Protein AF-A0A2G1XLK1-F1 (afdb_monomer_lite)

pLDDT: mean 75.8, std 21.29, range [37.72, 96.44]

Structure (mmCIF, N/CA/C/O backbone):
data_AF-A0A2G1XLK1-F1
#
_entry.id   AF-A0A2G1XLK1-F1
#
loop_
_atom_site.group_PDB
_atom_site.id
_atom_site.type_symbol
_atom_site.label_atom_id
_atom_site.label_alt_id
_atom_site.label_comp_id
_atom_site.label_asym_id
_atom_site.label_entity_id
_atom_site.label_seq_id
_atom_site.pdbx_PDB_ins_code
_atom_site.Cartn_x
_atom_site.Cartn_y
_atom_site.Cartn_z
_atom_site.occupancy
_atom_site.B_iso_or_equiv
_atom_site.auth_seq_id
_atom_site.auth_comp_id
_atom_site.auth_asym_id
_atom_site.auth_atom_id
_atom_site.pdbx_PDB_model_num
ATOM 1 N N . MET A 1 1 ? -9.499 -34.248 28.729 1.00 45.97 1 MET A N 1
ATOM 2 C CA . MET A 1 1 ? -8.250 -34.426 27.964 1.00 45.97 1 MET A CA 1
ATOM 3 C C . MET A 1 1 ? -8.594 -34.142 26.523 1.00 45.97 1 MET A C 1
ATOM 5 O O . MET A 1 1 ? -9.518 -34.754 26.010 1.00 45.97 1 MET A O 1
ATOM 9 N N . SER A 1 2 ? -7.978 -33.091 25.995 1.00 50.31 2 SER A N 1
ATOM 10 C CA . SER A 1 2 ? -8.314 -32.405 24.754 1.00 50.31 2 SER A CA 1
ATOM 11 C C . SER A 1 2 ? -8.157 -33.299 23.531 1.00 50.31 2 SER A C 1
ATOM 13 O O . SER A 1 2 ? -7.093 -33.880 23.345 1.00 50.31 2 SER A O 1
ATOM 15 N N . ASP A 1 3 ? -9.180 -33.330 22.685 1.00 54.28 3 ASP A N 1
ATOM 16 C CA . ASP A 1 3 ? -9.044 -33.747 21.295 1.00 54.28 3 ASP A CA 1
ATOM 17 C C . ASP A 1 3 ? -9.163 -32.472 20.451 1.00 54.28 3 ASP A C 1
ATOM 19 O O . ASP A 1 3 ? -10.240 -31.894 20.305 1.00 54.28 3 ASP A O 1
ATOM 23 N N . MET A 1 4 ? -8.012 -31.949 20.027 1.00 52.62 4 MET A N 1
ATOM 24 C CA . MET A 1 4 ? -7.917 -30.957 18.962 1.00 52.62 4 MET A CA 1
ATOM 25 C C . MET A 1 4 ? -7.407 -31.679 17.724 1.00 52.62 4 MET A C 1
ATOM 27 O O . MET A 1 4 ? -6.305 -32.228 17.760 1.00 52.62 4 MET A O 1
ATOM 31 N N . PRO A 1 5 ? -8.158 -31.617 16.619 1.00 54.94 5 PRO A N 1
ATOM 32 C CA . PRO A 1 5 ? -7.493 -31.460 15.338 1.00 54.94 5 PRO A CA 1
ATOM 33 C C . PRO A 1 5 ? -8.342 -30.630 14.369 1.00 54.94 5 PRO A C 1
ATOM 35 O O . PRO A 1 5 ? -9.299 -31.122 13.781 1.00 54.94 5 PRO A O 1
ATOM 38 N N . VAL A 1 6 ? -7.937 -29.388 14.116 1.00 50.88 6 VAL A N 1
ATOM 39 C CA . VAL A 1 6 ? -8.153 -28.778 12.798 1.00 50.88 6 VAL A CA 1
ATOM 40 C C . VAL A 1 6 ? -6.863 -28.115 12.359 1.00 50.88 6 VAL A C 1
ATOM 42 O O . VAL A 1 6 ? -6.636 -26.919 12.495 1.00 50.88 6 VAL A O 1
ATOM 45 N N . VAL A 1 7 ? -6.002 -28.971 11.824 1.00 52.69 7 VAL A N 1
ATOM 46 C CA . VAL A 1 7 ? -4.965 -28.600 10.874 1.00 52.69 7 VAL A CA 1
ATOM 47 C C . VAL A 1 7 ? -5.684 -27.988 9.665 1.00 52.69 7 VAL A C 1
ATOM 49 O O . VAL A 1 7 ? -6.211 -28.703 8.817 1.00 52.69 7 VAL A O 1
ATOM 52 N N . ARG A 1 8 ? -5.773 -26.660 9.603 1.00 50.91 8 ARG A N 1
ATOM 53 C CA . ARG A 1 8 ? -5.997 -25.941 8.342 1.00 50.91 8 ARG A CA 1
ATOM 54 C C . ARG A 1 8 ? -4.606 -25.518 7.889 1.00 50.91 8 ARG A C 1
ATOM 56 O O . ARG A 1 8 ? -4.047 -24.565 8.404 1.00 50.91 8 ARG A O 1
ATOM 63 N N . SER A 1 9 ? -3.873 -26.473 7.316 1.00 44.00 9 SER A N 1
ATOM 64 C CA . SER A 1 9 ? -3.591 -26.462 5.876 1.00 44.00 9 SER A CA 1
ATOM 65 C C . SER A 1 9 ? -3.138 -25.067 5.463 1.00 44.00 9 SER A C 1
ATOM 67 O O . SER A 1 9 ? -3.959 -24.235 5.095 1.00 44.00 9 SER A O 1
ATOM 69 N N . GLY A 1 10 ? -1.833 -24.821 5.617 1.00 42.19 10 GLY A N 1
ATOM 70 C CA . GLY A 1 10 ? -1.193 -23.663 5.006 1.00 42.19 10 GLY A CA 1
ATOM 71 C C . GLY A 1 10 ? -1.411 -23.691 3.492 1.00 42.19 10 GLY A C 1
ATOM 72 O O . GLY A 1 10 ? -1.612 -24.780 2.938 1.00 42.19 10 GLY A O 1
ATOM 73 N N . PRO A 1 11 ? -1.404 -22.527 2.828 1.00 48.28 11 PRO A N 1
ATOM 74 C CA . PRO A 1 11 ? -1.599 -22.488 1.398 1.00 48.28 11 PRO A CA 1
ATOM 75 C C . PRO A 1 11 ? -0.473 -23.265 0.715 1.00 48.28 11 PRO A C 1
ATOM 77 O O . PRO A 1 11 ? 0.718 -23.141 1.008 1.00 48.28 11 PRO A O 1
ATOM 80 N N . ASP A 1 12 ? -0.958 -24.160 -0.126 1.00 40.59 12 ASP A N 1
ATOM 81 C CA . ASP A 1 12 ? -0.321 -25.005 -1.110 1.00 40.59 12 ASP A CA 1
ATOM 82 C C . ASP A 1 12 ? 1.062 -24.525 -1.600 1.00 40.59 12 ASP A C 1
ATOM 84 O O . ASP A 1 12 ? 1.245 -23.417 -2.102 1.00 40.59 12 ASP A O 1
ATOM 88 N N . ARG A 1 13 ? 2.062 -25.410 -1.513 1.00 46.44 13 ARG A N 1
ATOM 89 C CA . ARG A 1 13 ? 3.397 -25.245 -2.118 1.00 46.44 13 ARG A CA 1
ATOM 90 C C . ARG A 1 13 ? 3.315 -25.526 -3.631 1.00 46.44 13 ARG A C 1
ATOM 92 O O . ARG A 1 13 ? 3.997 -26.425 -4.128 1.00 46.44 13 ARG A O 1
ATOM 99 N N . GLY A 1 14 ? 2.452 -24.788 -4.329 1.00 37.72 14 GLY A N 1
ATOM 100 C CA . GLY A 1 14 ? 1.894 -25.198 -5.615 1.00 37.72 14 GLY A CA 1
ATOM 101 C C . GLY A 1 14 ? 2.045 -24.260 -6.802 1.00 37.72 14 GLY A C 1
ATOM 102 O O . GLY A 1 14 ? 1.778 -24.728 -7.893 1.00 37.72 14 GLY A O 1
ATOM 103 N N . GLU A 1 15 ? 2.498 -23.006 -6.689 1.00 39.72 15 GLU A N 1
ATOM 104 C CA . GLU A 1 15 ? 2.572 -22.117 -7.869 1.00 39.72 15 GLU A CA 1
ATOM 105 C C . GLU A 1 15 ? 3.828 -21.230 -7.851 1.00 39.72 15 GLU A C 1
ATOM 107 O O . GLU A 1 15 ? 3.817 -20.078 -7.440 1.00 39.72 15 GLU A O 1
ATOM 112 N N . ARG A 1 16 ? 4.963 -21.741 -8.355 1.00 39.56 16 ARG A N 1
ATOM 113 C CA . ARG A 1 16 ? 6.065 -20.871 -8.826 1.00 39.56 16 ARG A CA 1
ATOM 114 C C . ARG A 1 16 ? 5.736 -20.306 -10.211 1.00 39.56 16 ARG A C 1
ATOM 116 O O . ARG A 1 16 ? 6.460 -20.531 -11.177 1.00 39.56 16 ARG A O 1
ATOM 123 N N . SER A 1 17 ? 4.622 -19.602 -10.318 1.00 52.25 17 SER A N 1
ATOM 124 C CA . SER A 1 17 ? 4.261 -18.774 -11.466 1.00 52.25 17 SER A CA 1
ATOM 125 C C . SER A 1 17 ? 3.669 -17.501 -10.890 1.00 52.25 17 SER A C 1
ATOM 127 O O . SER A 1 17 ? 2.665 -17.595 -10.209 1.00 52.25 17 SER A O 1
ATOM 129 N N . MET A 1 18 ? 4.388 -16.388 -11.075 1.00 60.34 18 MET A N 1
ATOM 130 C CA . MET A 1 18 ? 4.086 -15.013 -10.648 1.00 60.34 18 MET A CA 1
ATOM 131 C C . MET A 1 18 ? 2.997 -14.887 -9.569 1.00 60.34 18 MET A C 1
ATOM 133 O O . MET A 1 18 ? 1.814 -14.949 -9.886 1.00 60.34 18 MET A O 1
ATOM 137 N N . GLU A 1 19 ? 3.405 -14.674 -8.316 1.00 82.75 19 GLU A N 1
ATOM 138 C CA . GLU A 1 19 ? 2.464 -14.286 -7.262 1.00 82.75 19 GLU A CA 1
ATOM 139 C C . GLU A 1 19 ? 1.572 -13.123 -7.757 1.00 82.75 19 GLU A C 1
ATOM 141 O O . GLU A 1 19 ? 2.122 -12.131 -8.256 1.00 82.75 19 GLU A O 1
ATOM 146 N N .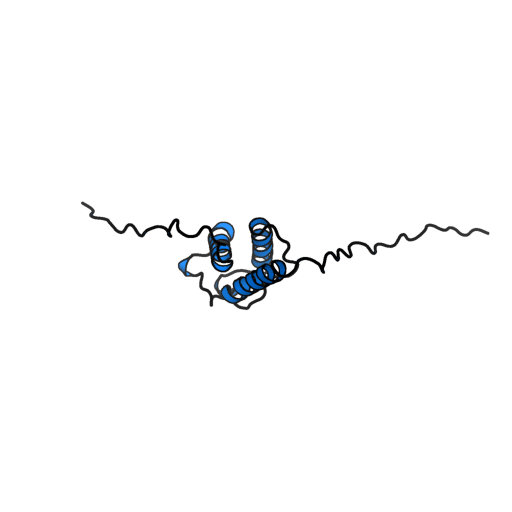 PRO A 1 20 ? 0.231 -13.233 -7.655 1.00 89.94 20 PRO A N 1
ATOM 147 C CA . PRO A 1 20 ? -0.682 -12.140 -7.977 1.00 89.94 20 PRO A CA 1
ATOM 148 C C . PRO A 1 20 ? -0.347 -10.887 -7.170 1.00 89.94 20 PRO A C 1
ATOM 150 O O . PRO A 1 20 ? -0.027 -10.969 -5.985 1.00 89.94 20 PRO A O 1
ATOM 153 N N . VAL A 1 21 ? -0.454 -9.701 -7.775 1.00 92.94 21 VAL A N 1
ATOM 154 C CA . VAL A 1 21 ? -0.079 -8.469 -7.057 1.00 92.94 21 VAL A CA 1
ATOM 155 C C . VAL A 1 21 ? -0.983 -8.243 -5.850 1.00 92.94 21 VAL A C 1
ATOM 157 O O . VAL A 1 21 ? -0.529 -7.728 -4.833 1.00 92.94 21 VAL A O 1
ATOM 160 N N . TYR A 1 22 ? -2.243 -8.669 -5.942 1.00 95.06 22 TYR A N 1
ATOM 161 C CA . TYR A 1 22 ? -3.170 -8.623 -4.819 1.00 95.06 22 TYR A CA 1
ATOM 162 C C . TYR A 1 22 ? -2.641 -9.392 -3.602 1.00 95.06 22 TYR A C 1
ATOM 164 O O . TYR A 1 22 ? -2.635 -8.847 -2.502 1.00 95.06 22 TYR A O 1
ATOM 172 N N . ASP A 1 23 ? -2.144 -10.615 -3.801 1.00 95.00 23 ASP A N 1
ATOM 173 C CA . ASP A 1 23 ? -1.635 -11.455 -2.711 1.00 95.00 23 ASP A CA 1
ATOM 174 C C . ASP A 1 23 ? -0.385 -10.836 -2.072 1.00 95.00 23 ASP A C 1
ATOM 176 O O . ASP A 1 23 ? -0.245 -10.828 -0.846 1.00 95.00 23 ASP A O 1
ATOM 180 N N . LEU A 1 24 ? 0.475 -10.221 -2.894 1.00 94.44 24 LEU A N 1
ATOM 181 C CA . LEU A 1 24 ? 1.639 -9.485 -2.408 1.00 94.44 24 LEU A CA 1
ATOM 182 C C . LEU A 1 24 ? 1.208 -8.284 -1.564 1.00 94.44 24 LEU A C 1
ATOM 184 O O . LEU A 1 24 ? 1.715 -8.095 -0.461 1.00 94.44 24 LEU A O 1
ATOM 188 N N . MET A 1 25 ? 0.267 -7.478 -2.060 1.00 94.94 25 MET A N 1
ATOM 189 C CA . MET A 1 25 ? -0.253 -6.323 -1.327 1.00 94.94 25 MET A CA 1
ATOM 190 C C . MET A 1 25 ? -0.917 -6.743 -0.014 1.00 94.94 25 MET A C 1
ATOM 192 O O . MET A 1 25 ? -0.650 -6.126 1.012 1.00 94.94 25 MET A O 1
ATOM 196 N N . ALA A 1 26 ? -1.725 -7.806 -0.024 1.00 95.81 26 ALA A N 1
ATOM 197 C CA . ALA A 1 26 ? -2.361 -8.354 1.170 1.00 95.81 26 ALA A CA 1
ATOM 198 C C . ALA A 1 26 ? -1.320 -8.761 2.222 1.00 95.81 26 ALA A C 1
ATOM 200 O O . ALA A 1 26 ? -1.413 -8.356 3.380 1.00 95.81 26 ALA A O 1
ATOM 201 N N . ARG A 1 27 ? -0.269 -9.478 1.808 1.00 95.69 27 ARG A N 1
ATOM 202 C CA . ARG A 1 27 ? 0.831 -9.846 2.704 1.00 95.69 27 ARG A CA 1
ATOM 203 C C . ARG A 1 27 ? 1.531 -8.618 3.281 1.00 95.69 27 ARG A C 1
ATOM 205 O O . ARG A 1 27 ? 1.765 -8.566 4.484 1.00 95.69 27 ARG A O 1
ATOM 212 N N . LEU A 1 28 ? 1.855 -7.630 2.445 1.00 95.50 28 LEU A N 1
ATOM 213 C CA . LEU A 1 28 ? 2.524 -6.408 2.895 1.00 95.50 28 LEU A CA 1
ATOM 214 C C . LEU A 1 28 ? 1.656 -5.623 3.889 1.00 95.50 28 LEU A C 1
ATOM 216 O O . LEU A 1 28 ? 2.180 -5.141 4.891 1.00 95.50 28 LEU A O 1
ATOM 220 N N . LEU A 1 29 ? 0.341 -5.544 3.657 1.00 95.94 29 LEU A N 1
ATOM 221 C CA . LEU A 1 29 ? -0.623 -4.932 4.579 1.00 95.94 29 LEU A CA 1
ATOM 222 C C . LEU A 1 29 ? -0.601 -5.606 5.953 1.00 95.94 29 LEU A C 1
ATOM 224 O O . LEU A 1 29 ? -0.542 -4.921 6.972 1.00 95.94 29 LEU A O 1
ATOM 228 N N . THR A 1 30 ? -0.577 -6.935 5.998 1.00 96.19 30 THR A N 1
ATOM 229 C CA . THR A 1 30 ? -0.503 -7.667 7.265 1.00 96.19 30 THR A CA 1
ATOM 230 C C . THR A 1 30 ? 0.865 -7.536 7.939 1.00 96.19 30 THR A C 1
ATOM 232 O O . THR A 1 30 ? 0.933 -7.268 9.137 1.00 96.19 30 THR A O 1
ATOM 235 N N . GLU A 1 31 ? 1.963 -7.688 7.197 1.00 95.44 31 GLU A N 1
ATOM 236 C CA . GLU A 1 31 ? 3.318 -7.730 7.765 1.00 95.44 31 GLU A CA 1
ATOM 237 C C . GLU A 1 31 ? 3.845 -6.359 8.205 1.00 95.44 31 GLU A C 1
ATOM 239 O O . GLU A 1 31 ? 4.490 -6.259 9.252 1.00 95.44 31 GLU A O 1
ATOM 244 N N . TYR A 1 32 ? 3.587 -5.310 7.420 1.00 95.12 32 TYR A N 1
ATOM 245 C CA . TYR A 1 32 ? 4.179 -3.984 7.628 1.00 95.12 32 TYR A CA 1
ATOM 246 C C . TYR A 1 32 ? 3.198 -2.972 8.218 1.00 95.12 32 TYR A C 1
ATOM 248 O O . TYR A 1 32 ? 3.616 -2.100 8.977 1.00 95.12 32 TYR A O 1
ATOM 256 N N . PHE A 1 33 ? 1.904 -3.108 7.919 1.00 94.38 33 PHE A N 1
ATOM 257 C CA . PHE A 1 33 ? 0.872 -2.165 8.364 1.00 94.38 33 PHE A CA 1
ATOM 258 C C . PHE A 1 33 ? -0.028 -2.739 9.465 1.00 94.38 33 PHE A C 1
ATOM 260 O O . PHE A 1 33 ? -0.769 -1.994 10.099 1.00 94.38 33 PHE A O 1
ATOM 267 N N . GLY A 1 34 ? 0.073 -4.043 9.748 1.00 94.44 34 GLY A N 1
ATOM 268 C CA . GLY A 1 34 ? -0.677 -4.697 10.819 1.00 94.44 34 GLY A CA 1
ATOM 269 C C . GLY A 1 34 ? -2.166 -4.872 10.523 1.00 94.44 34 GLY A C 1
ATOM 270 O O . GLY A 1 34 ? -2.941 -5.048 11.461 1.00 94.44 34 GLY A O 1
ATOM 271 N N . VAL A 1 35 ? -2.565 -4.831 9.248 1.00 95.75 35 VAL A N 1
ATOM 272 C CA . VAL A 1 35 ? -3.959 -5.036 8.841 1.00 95.75 35 VAL A CA 1
ATOM 273 C C . VAL A 1 35 ? -4.337 -6.516 9.011 1.00 95.75 35 VAL A C 1
ATOM 275 O O . VAL A 1 35 ? -3.634 -7.384 8.472 1.00 95.75 35 VAL A O 1
ATOM 278 N N . PRO A 1 36 ? -5.428 -6.836 9.731 1.00 94.38 36 PRO A N 1
ATOM 279 C CA . PRO A 1 36 ? -5.901 -8.210 9.886 1.00 94.38 36 PRO A CA 1
ATOM 280 C C . PRO A 1 36 ? -6.272 -8.842 8.540 1.00 94.38 36 PRO A C 1
ATOM 282 O O . PRO A 1 36 ? -6.974 -8.231 7.737 1.00 94.38 36 PRO A O 1
ATOM 285 N N . GLU A 1 37 ? -5.856 -10.090 8.302 1.00 91.75 37 GLU A N 1
ATOM 286 C CA . GLU A 1 37 ? -6.155 -10.805 7.050 1.00 91.75 37 GLU A CA 1
ATOM 287 C C . GLU A 1 37 ? -7.666 -10.907 6.782 1.00 91.75 37 GLU A C 1
ATOM 289 O O . GLU A 1 37 ? -8.094 -10.889 5.631 1.00 91.75 37 GLU A O 1
ATOM 294 N N . GLU A 1 38 ? -8.489 -10.984 7.831 1.00 93.56 38 GLU A N 1
ATOM 295 C CA . GLU A 1 38 ? -9.949 -11.029 7.718 1.00 93.56 38 GLU A CA 1
ATOM 296 C C . GLU A 1 38 ? -10.596 -9.729 7.211 1.00 93.56 38 GLU A C 1
ATOM 298 O O . GLU A 1 38 ? -11.726 -9.770 6.720 1.00 93.56 38 GLU A O 1
ATOM 303 N N . GLU A 1 39 ? -9.906 -8.592 7.323 1.00 93.81 39 GLU A N 1
ATOM 304 C CA . GLU A 1 39 ? -10.379 -7.287 6.843 1.00 93.81 39 GLU A CA 1
ATOM 305 C C . GLU A 1 39 ? -9.951 -7.029 5.391 1.00 93.81 39 GLU A C 1
ATOM 307 O O . GLU A 1 39 ? -10.576 -6.244 4.673 1.00 93.81 39 GLU A O 1
ATOM 312 N N . ILE A 1 40 ? -8.922 -7.742 4.926 1.00 95.12 40 ILE A N 1
ATOM 313 C CA . ILE A 1 40 ? -8.354 -7.592 3.591 1.00 95.12 40 ILE A CA 1
ATOM 314 C C . ILE A 1 40 ? -9.246 -8.294 2.565 1.00 95.12 40 ILE A C 1
ATOM 316 O O . ILE A 1 40 ? -9.246 -9.518 2.413 1.00 95.12 40 ILE A O 1
ATOM 320 N N . THR A 1 41 ? -9.995 -7.494 1.808 1.00 95.94 41 THR A N 1
ATOM 321 C CA . THR A 1 41 ? -10.825 -7.974 0.699 1.00 95.94 41 THR A CA 1
ATOM 322 C C . THR A 1 41 ? -10.594 -7.138 -0.562 1.00 95.94 41 THR A C 1
ATOM 324 O O . THR A 1 41 ? -10.179 -5.981 -0.459 1.00 95.94 41 THR A O 1
ATOM 327 N N . PRO A 1 42 ? -10.885 -7.668 -1.766 1.00 95.19 42 PRO A N 1
ATOM 328 C CA . PRO A 1 42 ? -10.706 -6.919 -3.010 1.00 95.19 42 PRO A CA 1
ATOM 329 C C . PRO A 1 42 ? -11.532 -5.632 -3.074 1.00 95.19 42 PRO A C 1
ATOM 331 O O . PRO A 1 42 ? -11.091 -4.664 -3.685 1.00 95.19 42 PRO A O 1
ATOM 334 N N . ASP A 1 43 ? -12.698 -5.623 -2.428 1.00 96.44 43 ASP A N 1
ATOM 335 C CA . ASP A 1 43 ? -13.627 -4.492 -2.406 1.00 96.44 43 ASP A CA 1
ATOM 336 C C . ASP A 1 43 ? -13.356 -3.516 -1.243 1.00 96.44 43 ASP A C 1
ATOM 338 O O . ASP A 1 43 ? -14.027 -2.489 -1.142 1.00 96.44 43 ASP A O 1
ATOM 342 N N . ALA A 1 44 ? -12.399 -3.821 -0.355 1.00 96.06 44 ALA A N 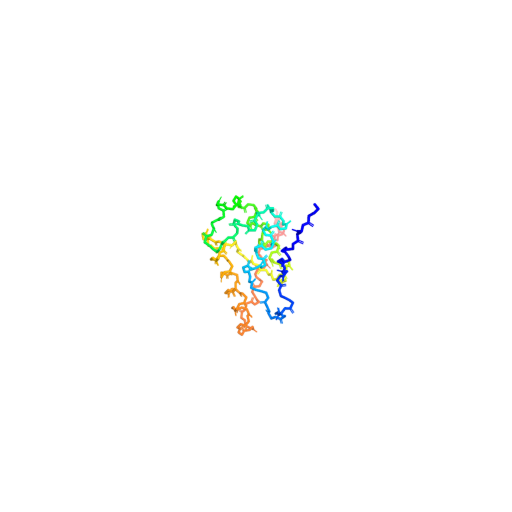1
ATOM 343 C CA . ALA A 1 44 ? -12.061 -2.957 0.773 1.00 96.06 44 ALA A CA 1
ATOM 344 C C . ALA A 1 44 ? -11.356 -1.683 0.296 1.00 96.06 44 ALA A C 1
ATOM 346 O O . ALA A 1 44 ? -10.409 -1.742 -0.497 1.00 96.06 44 ALA A O 1
ATOM 347 N N . THR A 1 45 ? -11.798 -0.532 0.802 1.00 95.69 45 THR A N 1
ATOM 348 C CA . THR A 1 45 ? -11.159 0.761 0.539 1.00 95.69 45 THR A CA 1
ATOM 349 C C . THR A 1 45 ? -9.989 1.018 1.483 1.00 95.69 45 THR A C 1
ATOM 351 O O . THR A 1 45 ? -9.921 0.462 2.578 1.00 95.69 45 THR A O 1
ATOM 354 N N . TYR A 1 46 ? -9.084 1.923 1.102 1.00 93.25 46 TYR A N 1
ATOM 355 C CA . TYR A 1 46 ? -7.989 2.342 1.985 1.00 93.25 46 TYR A CA 1
ATOM 356 C C . TYR A 1 46 ? -8.486 2.924 3.310 1.00 93.25 46 TYR A C 1
ATOM 358 O O . TYR A 1 46 ? -7.914 2.632 4.352 1.00 93.25 46 TYR A O 1
ATOM 366 N N . GLU A 1 47 ? -9.585 3.684 3.289 1.00 93.12 47 GLU A N 1
ATOM 367 C CA . GLU A 1 47 ? -10.198 4.221 4.508 1.00 93.12 47 GLU A CA 1
ATOM 368 C C . GLU A 1 47 ? -10.721 3.111 5.430 1.00 93.12 47 GLU A C 1
ATOM 370 O O . GLU A 1 47 ? -10.564 3.206 6.643 1.00 93.12 47 GLU A O 1
ATOM 375 N N . GLN A 1 48 ? -11.324 2.055 4.869 1.00 95.38 48 GLN A N 1
ATOM 376 C CA . GLN A 1 48 ? -11.821 0.912 5.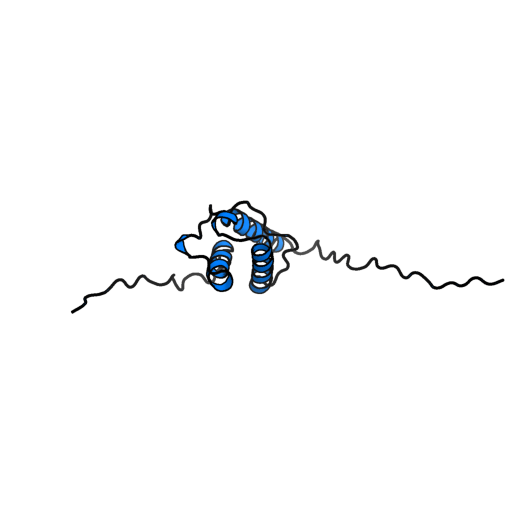643 1.00 95.38 48 GLN A CA 1
ATOM 377 C C . GLN A 1 48 ? -10.694 0.094 6.270 1.00 95.38 48 GLN A C 1
ATOM 379 O O . GLN A 1 48 ? -10.881 -0.447 7.352 1.00 95.38 48 GLN A O 1
ATOM 384 N N . LEU A 1 49 ? -9.546 0.024 5.596 1.00 95.31 49 LEU A N 1
ATOM 385 C CA . LEU A 1 49 ? -8.332 -0.632 6.085 1.00 95.31 49 LEU A CA 1
ATOM 386 C C . LEU A 1 49 ? -7.469 0.295 6.963 1.00 95.31 49 LEU A C 1
ATOM 388 O O . LEU A 1 49 ? -6.344 -0.061 7.299 1.00 95.31 49 LEU A O 1
ATOM 392 N N . GLU A 1 50 ? -7.963 1.498 7.282 1.00 94.12 50 GLU A N 1
ATOM 393 C CA . GLU A 1 50 ? -7.256 2.538 8.043 1.00 94.12 50 GLU A CA 1
ATOM 394 C C . GLU A 1 50 ? -5.886 2.936 7.445 1.00 94.12 50 GLU A C 1
ATOM 396 O O . GLU A 1 50 ? -4.989 3.410 8.142 1.00 94.12 50 GLU A O 1
ATOM 401 N N . ILE A 1 51 ? -5.729 2.788 6.126 1.00 94.00 51 ILE A N 1
ATOM 402 C CA . ILE A 1 51 ? -4.520 3.144 5.383 1.00 94.00 51 ILE A CA 1
ATOM 403 C C . ILE A 1 51 ? -4.595 4.611 4.955 1.00 94.00 51 ILE A C 1
ATOM 405 O O . ILE A 1 51 ? -5.337 4.992 4.044 1.00 94.00 51 ILE A O 1
ATOM 409 N N . ASP A 1 52 ? -3.770 5.442 5.583 1.00 92.69 52 ASP A N 1
ATOM 410 C CA . ASP A 1 52 ? -3.624 6.848 5.218 1.00 92.69 52 ASP A CA 1
ATOM 411 C C . ASP A 1 52 ? -2.735 7.054 3.972 1.00 92.69 52 ASP A C 1
ATOM 413 O O . ASP A 1 52 ? -2.195 6.118 3.375 1.00 92.69 52 ASP A O 1
ATOM 417 N N . SER A 1 53 ? -2.585 8.307 3.537 1.00 91.06 53 SER A N 1
ATOM 418 C CA . SER A 1 53 ? -1.774 8.637 2.360 1.00 91.06 53 SER A CA 1
ATOM 419 C C . SER A 1 53 ? -0.276 8.363 2.547 1.00 9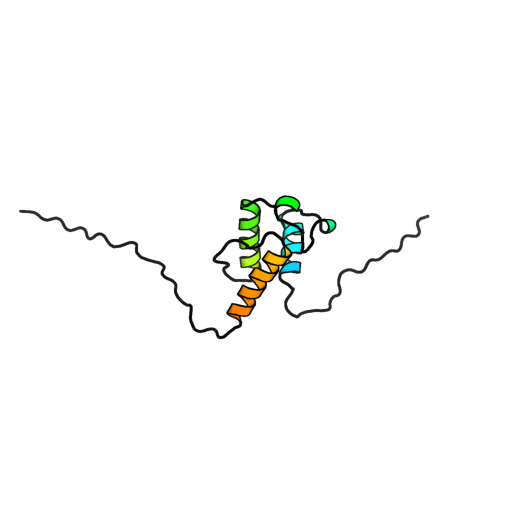1.06 53 SER A C 1
ATOM 421 O O . SER A 1 53 ? 0.415 8.092 1.564 1.00 91.06 53 SER A O 1
ATOM 423 N N . LEU A 1 54 ? 0.240 8.411 3.780 1.00 92.44 54 LEU A N 1
ATOM 424 C CA . LEU A 1 54 ? 1.640 8.101 4.071 1.00 92.44 54 LEU A CA 1
ATOM 425 C C . LEU A 1 54 ? 1.881 6.590 3.982 1.00 92.44 54 LEU A C 1
ATOM 427 O O . LEU A 1 54 ? 2.847 6.163 3.353 1.00 92.44 54 LEU A O 1
ATOM 431 N N . ALA A 1 55 ? 0.971 5.794 4.537 1.00 92.88 55 ALA A N 1
ATOM 432 C CA . ALA A 1 55 ? 0.983 4.344 4.453 1.00 92.88 55 ALA A CA 1
ATOM 433 C C . ALA A 1 55 ? 0.827 3.862 3.002 1.00 92.88 55 ALA A C 1
ATOM 435 O O . ALA A 1 55 ? 1.513 2.930 2.590 1.00 92.88 55 ALA A O 1
ATOM 436 N N . GLN A 1 56 ? 0.013 4.535 2.179 1.00 92.00 56 GLN A N 1
ATOM 437 C CA . GLN A 1 56 ? -0.037 4.262 0.735 1.00 92.00 56 GLN A CA 1
ATOM 438 C C . GLN A 1 56 ? 1.309 4.533 0.045 1.00 92.00 56 GLN A C 1
ATOM 440 O O . GLN A 1 56 ? 1.748 3.722 -0.769 1.00 92.00 56 GLN A O 1
ATOM 445 N N . ALA A 1 57 ? 1.993 5.634 0.371 1.00 92.38 57 ALA A N 1
ATOM 446 C CA . ALA A 1 57 ? 3.316 5.933 -0.187 1.00 92.38 57 ALA A CA 1
ATOM 447 C C . ALA A 1 57 ? 4.388 4.915 0.258 1.00 92.38 57 ALA A C 1
ATOM 449 O O . ALA A 1 57 ? 5.256 4.519 -0.526 1.00 92.38 57 ALA A O 1
ATOM 450 N N . GLU A 1 58 ? 4.313 4.442 1.502 1.00 93.81 58 GLU A N 1
ATOM 451 C CA . GLU A 1 58 ? 5.176 3.371 2.004 1.00 93.81 58 GLU A CA 1
ATOM 452 C C . GLU A 1 58 ? 4.865 2.031 1.323 1.00 93.81 58 GLU A C 1
ATOM 454 O O . GLU A 1 58 ? 5.784 1.324 0.910 1.00 93.81 58 GLU A O 1
ATOM 459 N N . MET A 1 59 ? 3.586 1.723 1.095 1.00 93.06 59 MET A N 1
ATOM 460 C CA . MET A 1 59 ? 3.164 0.547 0.334 1.00 93.06 59 MET A CA 1
ATOM 461 C C . MET A 1 59 ? 3.734 0.566 -1.086 1.00 93.06 59 MET A C 1
ATOM 463 O O . MET A 1 59 ? 4.251 -0.448 -1.550 1.00 93.06 59 MET A O 1
ATOM 467 N N . VAL A 1 60 ? 3.696 1.719 -1.766 1.00 92.56 60 VAL A N 1
ATOM 468 C CA . VAL A 1 60 ? 4.347 1.891 -3.076 1.00 92.56 60 VAL A CA 1
ATOM 469 C C . VAL A 1 60 ? 5.830 1.541 -2.977 1.00 92.56 60 VAL A C 1
ATOM 471 O O . VAL A 1 60 ? 6.306 0.720 -3.753 1.00 92.56 60 VAL A O 1
ATOM 474 N N . THR A 1 61 ? 6.539 2.079 -1.982 1.00 92.75 61 THR A N 1
ATOM 475 C CA . THR A 1 61 ? 7.976 1.817 -1.780 1.00 92.75 61 THR A CA 1
ATOM 476 C C . THR A 1 61 ? 8.267 0.326 -1.552 1.00 92.75 61 THR A C 1
ATOM 478 O 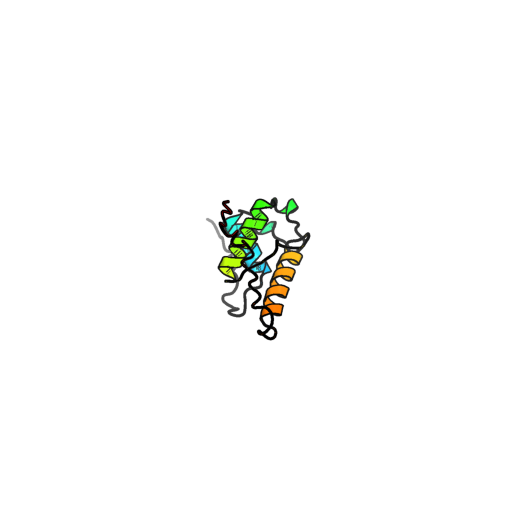O . THR A 1 61 ? 9.214 -0.227 -2.115 1.00 92.75 61 THR A O 1
ATOM 481 N N . LEU A 1 62 ? 7.441 -0.359 -0.755 1.00 94.06 62 LEU A N 1
ATOM 482 C CA . LEU A 1 62 ? 7.568 -1.798 -0.508 1.00 94.06 62 LEU A CA 1
ATOM 483 C C . LEU A 1 62 ? 7.309 -2.616 -1.777 1.00 94.06 62 LEU A C 1
ATOM 485 O O . LEU A 1 62 ? 8.045 -3.566 -2.054 1.00 94.06 62 LEU A O 1
ATOM 489 N N . LEU A 1 63 ? 6.300 -2.240 -2.566 1.00 92.31 63 LEU A N 1
ATOM 490 C CA . LEU A 1 63 ? 6.006 -2.867 -3.854 1.00 92.31 63 LEU A CA 1
ATOM 491 C C . LEU A 1 63 ? 7.150 -2.674 -4.850 1.00 92.31 63 LEU A C 1
ATOM 493 O O . LEU A 1 63 ? 7.514 -3.626 -5.537 1.00 92.31 63 LEU A O 1
ATOM 497 N N . GLU A 1 64 ? 7.746 -1.485 -4.917 1.00 92.00 64 GLU A N 1
ATOM 498 C CA . GLU A 1 64 ? 8.906 -1.209 -5.767 1.00 92.00 64 GLU A CA 1
ATOM 499 C C . GLU A 1 64 ? 10.109 -2.098 -5.419 1.00 92.00 64 GLU A C 1
ATOM 501 O O . GLU A 1 64 ? 10.729 -2.672 -6.321 1.00 92.00 64 GLU A O 1
ATOM 506 N N . ASP A 1 65 ? 10.423 -2.268 -4.127 1.00 92.12 65 ASP A N 1
ATOM 507 C CA . ASP A 1 65 ? 11.532 -3.130 -3.692 1.00 92.12 65 ASP A CA 1
ATOM 508 C C . ASP A 1 65 ? 11.259 -4.615 -3.986 1.00 92.12 65 ASP A C 1
ATOM 510 O O . ASP A 1 65 ? 12.145 -5.320 -4.484 1.00 92.12 65 ASP A O 1
ATOM 514 N N . HIS A 1 66 ? 10.026 -5.083 -3.761 1.00 90.62 66 HIS A N 1
ATOM 515 C CA . HIS A 1 66 ? 9.636 -6.475 -4.014 1.00 90.62 66 HIS A CA 1
ATOM 516 C C . HIS A 1 66 ? 9.575 -6.805 -5.508 1.00 90.62 66 HIS A C 1
ATOM 518 O O . HIS A 1 66 ? 10.088 -7.838 -5.942 1.00 90.62 66 HIS A O 1
ATOM 524 N N . LEU A 1 67 ? 8.981 -5.918 -6.307 1.00 88.75 67 LEU A N 1
ATOM 525 C CA . LEU A 1 67 ? 8.827 -6.086 -7.753 1.00 88.75 67 LEU A CA 1
ATOM 526 C C . LEU A 1 67 ? 10.075 -5.643 -8.530 1.00 88.75 67 LEU A C 1
ATOM 528 O O . LEU A 1 67 ? 10.143 -5.842 -9.743 1.00 88.75 67 LEU A O 1
ATOM 532 N N . ARG A 1 68 ? 11.073 -5.070 -7.839 1.00 89.06 68 ARG A N 1
ATOM 533 C CA . ARG A 1 68 ? 12.323 -4.541 -8.408 1.00 89.06 68 ARG A CA 1
ATOM 534 C C . ARG A 1 68 ? 12.064 -3.566 -9.561 1.00 89.06 68 ARG A C 1
ATOM 536 O O . ARG A 1 68 ? 12.760 -3.595 -10.577 1.00 89.06 68 ARG A O 1
ATOM 543 N N . MET A 1 69 ? 11.056 -2.710 -9.408 1.00 85.88 69 MET A N 1
ATOM 544 C CA . MET A 1 69 ? 10.648 -1.736 -10.421 1.00 85.88 69 MET A CA 1
ATOM 545 C C . MET A 1 69 ? 10.279 -0.398 -9.791 1.00 85.88 69 MET A C 1
ATOM 547 O O . MET A 1 69 ? 9.941 -0.354 -8.621 1.00 85.88 69 MET A O 1
ATOM 551 N N . THR A 1 70 ? 10.268 0.666 -10.592 1.00 85.06 70 THR A N 1
ATOM 552 C CA . THR A 1 70 ? 9.769 1.980 -10.167 1.00 85.06 70 THR A CA 1
ATOM 553 C C . THR A 1 70 ? 8.301 2.144 -10.563 1.00 85.06 70 THR A C 1
ATOM 555 O O . THR A 1 70 ? 7.917 1.882 -11.715 1.00 85.06 70 THR A O 1
ATOM 558 N N . LEU A 1 71 ? 7.488 2.548 -9.597 1.00 83.44 71 LEU A N 1
ATOM 559 C CA . LEU A 1 71 ? 6.118 3.010 -9.717 1.00 83.44 71 LEU A CA 1
ATOM 560 C C . LEU A 1 71 ? 6.163 4.541 -9.682 1.00 83.44 71 LEU A C 1
ATOM 562 O O . LEU A 1 71 ? 6.121 5.156 -8.626 1.00 83.44 71 LEU A O 1
ATOM 566 N N . ASP A 1 72 ? 6.219 5.177 -10.854 1.00 72.81 72 ASP A N 1
ATOM 567 C CA . ASP A 1 72 ? 6.322 6.646 -10.969 1.00 72.81 72 ASP A CA 1
ATOM 568 C C . ASP A 1 72 ? 5.072 7.402 -10.453 1.00 72.81 72 ASP A C 1
ATOM 570 O O . ASP A 1 72 ? 4.950 8.614 -10.635 1.00 72.81 72 ASP A O 1
ATOM 574 N N . GLN A 1 73 ? 4.089 6.688 -9.893 1.00 73.31 73 GLN A N 1
ATOM 575 C CA . GLN A 1 73 ? 2.778 7.196 -9.509 1.00 73.31 73 GLN A CA 1
ATOM 576 C C . GLN A 1 73 ? 2.266 6.501 -8.243 1.00 73.31 73 GLN A C 1
ATOM 578 O O . GLN A 1 73 ? 2.563 5.332 -8.002 1.00 73.31 73 GLN A O 1
ATOM 583 N N . GLU A 1 74 ? 1.441 7.222 -7.482 1.00 80.56 74 GLU A N 1
ATOM 584 C CA . GLU A 1 74 ? 0.676 6.689 -6.351 1.00 80.56 74 GLU A CA 1
ATOM 585 C C . GLU A 1 74 ? -0.221 5.516 -6.784 1.00 80.56 74 GLU A C 1
ATOM 587 O O . GLU A 1 74 ? -0.630 5.420 -7.951 1.00 80.56 74 GLU A O 1
ATOM 592 N N . LEU A 1 75 ? -0.557 4.633 -5.836 1.00 82.56 75 LEU A N 1
ATOM 593 C CA . LEU A 1 75 ? -1.555 3.592 -6.069 1.00 82.56 75 LEU A CA 1
ATOM 594 C C . LEU A 1 75 ? -2.879 4.244 -6.475 1.00 82.56 75 LEU A C 1
ATOM 596 O O . LEU A 1 75 ? -3.367 5.169 -5.831 1.00 82.56 75 LEU A O 1
ATOM 600 N N . ARG A 1 76 ? -3.454 3.767 -7.580 1.00 82.81 76 ARG A N 1
ATOM 601 C CA . ARG A 1 76 ? -4.733 4.257 -8.096 1.00 82.81 76 ARG A CA 1
ATOM 602 C C . ARG A 1 76 ? -5.811 3.210 -7.896 1.00 82.81 76 ARG A C 1
ATOM 604 O O . ARG A 1 76 ? -5.617 2.065 -8.289 1.00 82.81 76 ARG A O 1
ATOM 611 N N . GLY A 1 77 ? -6.961 3.651 -7.412 1.00 83.12 77 GLY A N 1
ATOM 612 C CA . GLY A 1 77 ? -8.119 2.810 -7.128 1.00 83.12 77 GLY A CA 1
ATOM 613 C C . GLY A 1 77 ? -8.774 3.281 -5.839 1.00 83.12 77 GLY A C 1
ATOM 614 O O . GLY A 1 77 ? -8.098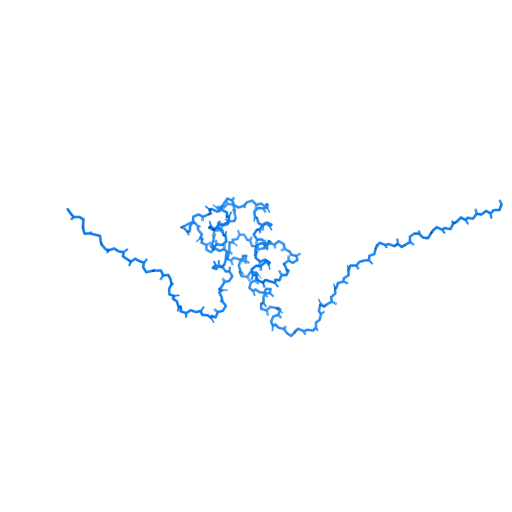 3.834 -4.974 1.00 83.12 77 GLY A O 1
ATOM 615 N N . GLU A 1 78 ? -10.082 3.103 -5.725 1.00 88.75 78 GLU A N 1
ATOM 616 C CA . GLU A 1 78 ? -10.788 3.313 -4.459 1.00 88.75 78 GLU A CA 1
ATOM 617 C C . GLU A 1 78 ? -10.598 2.103 -3.537 1.00 88.75 78 GLU A C 1
ATOM 619 O O . GLU A 1 78 ? -10.590 2.248 -2.314 1.00 88.75 78 GLU A O 1
ATOM 624 N N . THR A 1 79 ? -10.396 0.921 -4.131 1.00 95.19 79 THR A N 1
ATOM 625 C CA . THR A 1 79 ? -10.271 -0.362 -3.434 1.00 95.19 79 THR A CA 1
ATOM 626 C C . THR A 1 79 ? -8.912 -1.029 -3.634 1.00 95.19 79 THR A C 1
ATOM 628 O O . THR A 1 79 ? -8.178 -0.757 -4.592 1.00 95.19 79 THR A O 1
ATOM 631 N N . LEU A 1 80 ? -8.595 -1.970 -2.742 1.00 94.75 80 LEU A N 1
ATOM 632 C CA . LEU A 1 80 ? -7.371 -2.761 -2.809 1.00 94.75 80 LEU A CA 1
ATOM 633 C C . LEU A 1 80 ? -7.273 -3.583 -4.104 1.00 94.75 80 LEU A C 1
ATOM 635 O O . LEU A 1 80 ? -6.204 -3.658 -4.713 1.00 94.75 80 LEU A O 1
ATOM 639 N N . GLY A 1 81 ? -8.381 -4.174 -4.557 1.00 94.25 81 GLY A N 1
ATOM 640 C CA . GLY A 1 81 ? -8.429 -4.950 -5.796 1.00 94.25 81 GLY A CA 1
ATOM 641 C C . GLY A 1 81 ? -8.180 -4.092 -7.038 1.00 94.25 81 GLY A C 1
ATOM 642 O O . GLY A 1 81 ? -7.456 -4.504 -7.947 1.00 94.25 81 GLY A O 1
ATOM 643 N N . GLU A 1 82 ? -8.719 -2.872 -7.072 1.00 94.56 82 GLU A N 1
ATOM 644 C CA . GLU A 1 82 ? -8.471 -1.927 -8.165 1.00 94.56 82 GLU A CA 1
ATOM 645 C C . GLU A 1 82 ? -7.005 -1.498 -8.239 1.00 94.56 82 GLU A C 1
ATOM 647 O O . GLU A 1 82 ? -6.433 -1.440 -9.336 1.00 94.56 82 GLU A O 1
ATOM 652 N N . ALA A 1 83 ? -6.393 -1.250 -7.081 1.00 93.62 83 ALA A N 1
ATOM 653 C CA . ALA A 1 83 ? -4.987 -0.899 -6.975 1.00 93.62 83 ALA A CA 1
ATOM 654 C C . ALA A 1 83 ? -4.066 -2.043 -7.405 1.00 93.62 83 ALA A C 1
ATOM 656 O O . ALA A 1 83 ? -3.156 -1.830 -8.213 1.00 93.62 83 ALA A O 1
ATOM 657 N N . ALA A 1 84 ? -4.346 -3.269 -6.960 1.00 93.75 84 ALA A N 1
ATOM 658 C CA . ALA A 1 84 ? -3.623 -4.454 -7.404 1.00 93.75 84 ALA A CA 1
ATOM 659 C C . ALA A 1 84 ? -3.717 -4.624 -8.928 1.00 93.75 84 ALA A C 1
ATOM 661 O O . ALA A 1 84 ? -2.698 -4.724 -9.615 1.00 93.75 84 ALA A O 1
ATOM 662 N N . ALA A 1 85 ? -4.927 -4.530 -9.486 1.00 93.25 85 ALA A N 1
ATOM 663 C CA . ALA A 1 85 ? -5.140 -4.607 -10.927 1.00 93.25 85 ALA A CA 1
ATOM 664 C C . ALA A 1 85 ? -4.433 -3.469 -11.686 1.00 93.25 85 ALA A C 1
ATOM 666 O O . ALA A 1 85 ? -4.013 -3.646 -12.834 1.00 93.25 85 ALA A O 1
ATOM 667 N N . HIS A 1 86 ? -4.313 -2.275 -11.093 1.00 92.00 86 HIS A N 1
ATOM 668 C CA . HIS A 1 86 ? -3.547 -1.178 -11.679 1.00 92.00 86 HIS A CA 1
ATOM 669 C C . HIS A 1 86 ? -2.066 -1.534 -11.813 1.00 92.00 86 HIS A C 1
ATOM 671 O O . HIS A 1 86 ? -1.508 -1.380 -12.903 1.00 92.00 86 HIS A O 1
ATOM 677 N N . VAL A 1 87 ? -1.457 -2.059 -10.752 1.00 90.38 87 VAL A N 1
ATOM 678 C CA . VAL A 1 87 ? -0.049 -2.472 -10.748 1.00 90.38 87 VAL A CA 1
ATOM 679 C C . VAL A 1 87 ? 0.187 -3.654 -11.694 1.00 90.38 87 VAL A C 1
ATOM 681 O O . VAL A 1 87 ? 1.155 -3.643 -12.455 1.00 90.38 87 VAL A O 1
ATOM 684 N N . GLU A 1 88 ? -0.732 -4.618 -11.765 1.00 90.44 88 GLU A N 1
ATOM 685 C CA . GLU A 1 88 ? -0.666 -5.716 -12.742 1.00 90.44 88 GLU A CA 1
ATOM 686 C C . GLU A 1 88 ? -0.658 -5.214 -14.187 1.00 90.44 88 GLU A C 1
ATOM 688 O O . GLU A 1 88 ? 0.120 -5.699 -15.011 1.00 90.44 88 GLU A O 1
ATOM 693 N N . ARG A 1 89 ? -1.468 -4.196 -14.512 1.00 89.31 89 ARG A N 1
ATOM 694 C CA . ARG A 1 89 ? -1.445 -3.575 -15.847 1.00 89.31 89 ARG A CA 1
ATOM 695 C C . ARG A 1 89 ? -0.108 -2.899 -16.146 1.00 89.31 89 ARG A C 1
ATOM 697 O O . ARG A 1 89 ? 0.340 -2.958 -17.290 1.00 89.31 89 ARG A O 1
ATOM 704 N N . LEU A 1 90 ? 0.536 -2.280 -15.154 1.00 87.75 90 LEU A N 1
ATOM 705 C CA . LEU A 1 90 ? 1.872 -1.694 -15.320 1.00 87.75 90 LEU A CA 1
ATOM 706 C C . LEU A 1 90 ? 2.924 -2.780 -15.590 1.00 87.75 90 LEU A C 1
ATOM 708 O O . LEU A 1 90 ? 3.751 -2.624 -16.491 1.00 87.75 90 LEU A O 1
ATOM 712 N N . LEU A 1 91 ? 2.852 -3.905 -14.873 1.00 85.69 91 LEU A N 1
ATOM 713 C CA . LEU A 1 91 ? 3.721 -5.066 -15.086 1.00 85.69 91 LEU A CA 1
ATOM 714 C C . LEU A 1 91 ? 3.514 -5.684 -16.478 1.00 85.69 91 LEU A C 1
ATOM 716 O O . LEU A 1 91 ? 4.479 -5.903 -17.212 1.00 85.69 91 LEU A O 1
ATOM 720 N N . ALA A 1 92 ? 2.261 -5.900 -16.884 1.00 85.75 92 ALA A N 1
ATOM 721 C CA . ALA A 1 92 ? 1.922 -6.437 -18.200 1.00 85.75 92 ALA A CA 1
ATOM 722 C C . ALA A 1 92 ? 2.326 -5.486 -19.341 1.00 85.75 92 ALA A C 1
ATOM 724 O O . ALA A 1 92 ? 2.816 -5.932 -20.379 1.00 85.75 92 ALA A O 1
ATOM 725 N N . GLY A 1 93 ? 2.177 -4.173 -19.139 1.00 78.88 93 GLY A N 1
ATOM 726 C CA . GLY A 1 93 ? 2.603 -3.145 -20.089 1.00 78.88 93 GLY A CA 1
ATOM 727 C C . GLY A 1 93 ? 4.120 -3.100 -20.297 1.00 78.88 93 GLY A C 1
ATOM 728 O O . GLY A 1 93 ? 4.565 -2.846 -21.413 1.00 78.88 93 GLY A O 1
ATOM 729 N N . ARG A 1 94 ? 4.913 -3.411 -19.260 1.00 68.00 94 ARG A N 1
ATOM 730 C CA . ARG A 1 94 ? 6.380 -3.552 -19.348 1.00 68.00 94 ARG A CA 1
ATOM 731 C C . ARG A 1 94 ? 6.837 -4.874 -19.974 1.00 68.00 94 ARG A C 1
ATOM 733 O O . ARG A 1 94 ? 7.932 -4.926 -20.524 1.00 68.00 94 ARG A O 1
ATOM 740 N N . ALA A 1 95 ? 6.020 -5.925 -19.898 1.00 59.41 95 ALA A N 1
ATOM 741 C CA . ALA A 1 95 ? 6.266 -7.193 -20.588 1.00 59.41 95 ALA A CA 1
ATOM 742 C C . ALA A 1 95 ? 5.887 -7.150 -22.089 1.00 59.41 95 ALA A C 1
ATOM 744 O O . ALA A 1 95 ? 6.282 -8.036 -22.849 1.00 59.41 95 ALA A O 1
ATOM 745 N N . GLY A 1 96 ? 5.144 -6.122 -22.525 1.00 45.88 96 GLY A N 1
ATOM 746 C CA . GLY A 1 96 ? 4.995 -5.724 -23.933 1.00 45.88 96 GLY A CA 1
ATOM 747 C C . GLY A 1 96 ? 6.270 -5.056 -24.477 1.00 45.88 96 GLY A C 1
ATOM 748 O O . GLY A 1 96 ? 7.122 -4.672 -23.682 1.00 45.88 96 GLY A O 1
ATOM 749 N N . PRO A 1 97 ? 6.456 -4.947 -25.812 1.00 39.69 97 PRO A N 1
ATOM 750 C CA . PRO A 1 97 ? 7.770 -4.787 -26.437 1.00 39.69 97 PRO A CA 1
ATOM 751 C C . PRO A 1 97 ? 8.580 -3.634 -25.834 1.00 39.69 97 PRO A C 1
ATOM 753 O O . PRO A 1 97 ? 8.287 -2.453 -26.024 1.00 39.69 97 PRO A O 1
ATOM 756 N N . ALA A 1 98 ? 9.616 -4.036 -25.104 1.00 45.78 98 ALA A N 1
ATOM 757 C CA . ALA A 1 98 ? 10.618 -3.200 -24.482 1.00 45.78 98 ALA A CA 1
ATOM 758 C C . ALA A 1 98 ? 11.476 -2.500 -25.547 1.00 45.78 98 ALA A C 1
ATOM 760 O O . ALA A 1 98 ? 12.525 -3.013 -25.909 1.00 45.78 98 ALA A O 1
ATOM 761 N N . GLU A 1 99 ? 11.031 -1.346 -26.054 1.00 45.62 99 GLU A N 1
ATOM 762 C CA . GLU A 1 99 ? 11.872 -0.366 -26.768 1.00 45.62 99 GLU A CA 1
ATOM 763 C C . GLU A 1 99 ? 11.090 0.939 -27.048 1.00 45.62 99 GLU A C 1
ATOM 765 O O . GLU A 1 99 ? 10.729 1.218 -28.185 1.00 45.62 99 GLU A O 1
ATOM 770 N N . ALA A 1 100 ? 10.767 1.758 -26.032 1.00 41.69 100 ALA A N 1
ATOM 771 C CA . ALA A 1 100 ? 10.279 3.131 -26.308 1.00 41.69 100 ALA A CA 1
ATOM 772 C C . ALA A 1 100 ? 10.347 4.169 -25.172 1.00 41.69 100 ALA A C 1
ATOM 774 O O . ALA A 1 100 ? 10.019 5.324 -25.426 1.00 41.69 100 ALA A O 1
ATOM 775 N N . ALA A 1 101 ? 10.739 3.837 -23.937 1.00 44.97 101 ALA A N 1
ATOM 776 C CA . ALA A 1 101 ? 10.700 4.828 -22.852 1.00 44.97 101 ALA A CA 1
ATOM 777 C C . ALA A 1 101 ? 11.907 4.755 -21.910 1.00 44.97 101 ALA A C 1
ATOM 779 O O . ALA A 1 101 ? 11.778 4.839 -20.695 1.00 44.97 101 ALA A O 1
ATOM 780 N N . ALA A 1 102 ? 13.112 4.655 -22.476 1.00 47.94 102 ALA A N 1
ATOM 781 C CA . ALA A 1 102 ? 14.284 5.230 -21.823 1.00 47.94 102 ALA A CA 1
ATOM 782 C C . ALA A 1 102 ? 14.270 6.745 -22.087 1.00 47.94 102 ALA A C 1
ATOM 784 O O . ALA A 1 102 ? 14.962 7.247 -22.967 1.00 47.94 102 ALA A O 1
ATOM 785 N N . GLY A 1 103 ? 13.409 7.452 -21.359 1.00 38.59 103 GLY A N 1
ATOM 786 C CA . GLY A 1 103 ? 13.309 8.907 -21.357 1.00 38.59 103 GLY A CA 1
ATOM 787 C C . GLY A 1 103 ? 13.569 9.433 -19.955 1.00 38.59 103 GLY A C 1
ATOM 788 O O . GLY A 1 103 ? 12.665 9.955 -19.315 1.00 38.59 103 GLY A O 1
ATOM 789 N N . HIS A 1 104 ? 14.795 9.249 -19.464 1.00 43.06 104 HIS A N 1
ATOM 790 C CA . HIS A 1 104 ? 15.302 10.037 -18.346 1.00 43.06 104 HIS A CA 1
ATOM 791 C C . HIS A 1 104 ? 15.512 11.470 -18.843 1.00 43.06 104 HIS A C 1
ATOM 793 O O . HIS A 1 104 ? 16.577 11.781 -19.371 1.00 43.06 104 HIS A O 1
ATOM 799 N N . ASP A 1 105 ? 14.524 12.342 -18.656 1.00 40.84 105 ASP A N 1
ATOM 800 C CA . ASP A 1 105 ? 14.759 13.788 -18.668 1.00 40.84 105 ASP A CA 1
ATOM 801 C C . ASP A 1 105 ? 15.038 14.241 -17.229 1.00 40.84 105 ASP A C 1
ATOM 803 O O . ASP A 1 105 ? 14.233 14.858 -16.534 1.00 40.84 105 ASP A O 1
ATOM 807 N N . ALA A 1 106 ? 16.211 13.824 -16.751 1.00 45.97 106 ALA A N 1
ATOM 808 C CA . ALA A 1 106 ? 16.868 14.424 -15.609 1.00 45.97 106 ALA A CA 1
ATOM 809 C C . ALA A 1 106 ? 17.847 15.473 -16.149 1.00 45.97 106 ALA A C 1
ATOM 811 O O . ALA A 1 106 ? 18.902 15.124 -16.677 1.00 45.97 106 ALA A O 1
ATOM 812 N N . GLY A 1 107 ? 17.520 16.755 -15.977 1.00 39.22 107 GLY A N 1
ATOM 813 C CA . GLY A 1 107 ? 18.522 17.822 -15.987 1.00 39.22 107 GLY A CA 1
ATOM 814 C C . GLY A 1 107 ? 18.211 19.032 -16.861 1.00 39.22 107 GLY A C 1
ATOM 815 O O . GLY A 1 107 ? 18.777 19.191 -17.935 1.00 39.22 107 GLY A O 1
ATOM 816 N N . ALA A 1 108 ? 17.453 19.985 -16.316 1.00 42.75 108 ALA A N 1
ATOM 817 C CA . ALA A 1 108 ? 17.530 21.385 -16.732 1.00 42.75 108 ALA A CA 1
ATOM 818 C C . ALA A 1 108 ? 17.783 22.292 -15.515 1.00 42.75 108 ALA A C 1
ATOM 820 O O . ALA A 1 108 ? 17.011 23.195 -15.209 1.00 42.75 108 ALA A O 1
ATOM 821 N N . ALA A 1 109 ? 18.889 22.052 -14.805 1.00 48.69 109 ALA A N 1
ATOM 822 C CA . ALA A 1 109 ? 19.537 23.084 -13.999 1.00 48.69 109 ALA A CA 1
ATOM 823 C C . ALA A 1 109 ? 20.583 23.762 -14.897 1.00 48.69 109 ALA A C 1
ATOM 825 O O . ALA A 1 109 ? 21.660 23.221 -15.140 1.00 48.69 109 ALA A O 1
ATOM 826 N N . GLY A 1 110 ? 20.214 24.902 -15.484 1.00 44.91 110 GLY A N 1
ATOM 827 C CA . GLY A 1 110 ? 21.063 25.624 -16.431 1.00 44.91 110 GLY A CA 1
ATOM 828 C C . GLY A 1 110 ? 22.355 26.152 -15.788 1.00 44.91 110 GLY A C 1
ATOM 829 O O . GLY A 1 110 ? 22.327 26.597 -14.639 1.00 44.91 110 GLY A O 1
ATOM 830 N N . PRO A 1 111 ? 23.491 26.175 -16.509 1.00 52.06 111 PRO A N 1
ATOM 831 C CA . PRO A 1 111 ? 24.666 26.894 -16.051 1.00 52.06 111 PRO A CA 1
ATOM 832 C C . PRO A 1 111 ? 24.452 28.390 -16.312 1.00 52.06 111 PRO A C 1
ATOM 834 O O . PRO A 1 111 ? 24.613 28.873 -17.433 1.00 52.06 111 PRO A O 1
ATOM 837 N N . ALA A 1 112 ? 24.081 29.145 -15.275 1.00 52.62 112 ALA A N 1
ATOM 838 C CA . ALA A 1 112 ? 24.166 30.600 -15.317 1.00 52.62 112 ALA A CA 1
ATOM 839 C C . ALA A 1 112 ? 25.650 30.990 -15.342 1.00 52.62 112 ALA A C 1
ATOM 841 O O . ALA A 1 112 ? 26.343 30.984 -14.324 1.00 52.62 112 ALA A O 1
ATOM 842 N N . ALA A 1 113 ? 26.141 31.259 -16.550 1.00 52.09 113 ALA A N 1
ATOM 843 C CA . ALA A 1 113 ? 27.486 31.726 -16.812 1.00 52.09 113 ALA A CA 1
ATOM 844 C C . ALA A 1 113 ? 27.772 33.023 -16.043 1.00 52.09 113 ALA A C 1
ATOM 846 O O . ALA A 1 113 ? 27.084 34.034 -16.187 1.00 52.09 113 ALA A O 1
ATOM 847 N N . LEU A 1 114 ? 28.841 32.979 -15.252 1.00 56.88 114 LEU A N 1
ATOM 848 C CA . LEU A 1 114 ? 29.518 34.135 -14.695 1.00 56.88 114 LEU A CA 1
ATOM 849 C C . LEU A 1 114 ? 30.122 34.932 -15.863 1.00 56.88 114 LEU A C 1
ATOM 851 O O . LEU A 1 114 ? 31.154 34.544 -16.405 1.00 56.88 114 LEU A O 1
ATOM 855 N N . THR A 1 115 ? 29.494 36.037 -16.263 1.00 62.03 115 THR A N 1
ATOM 856 C CA . THR A 1 115 ? 30.162 37.050 -17.086 1.00 62.03 115 THR A CA 1
ATOM 857 C C . THR A 1 115 ? 30.049 38.401 -16.395 1.00 62.03 115 THR A C 1
ATOM 859 O O . THR A 1 115 ? 28.969 38.958 -16.223 1.00 62.03 115 THR A O 1
ATOM 862 N N . VAL A 1 116 ? 31.193 38.904 -15.947 1.00 61.97 116 VAL A N 1
ATOM 863 C CA . VAL A 1 116 ? 31.395 40.301 -15.558 1.00 61.97 116 VAL A CA 1
ATOM 864 C C . VAL A 1 116 ? 31.604 41.117 -16.831 1.00 61.97 116 VAL A C 1
ATOM 866 O O . VAL A 1 116 ? 32.466 40.751 -17.631 1.00 61.97 116 VAL A O 1
ATOM 869 N N . PRO A 1 117 ? 30.883 42.228 -17.029 1.00 61.84 117 PRO A N 1
ATOM 870 C CA . PRO A 1 117 ? 31.345 43.275 -17.925 1.00 61.84 117 PRO A CA 1
ATOM 871 C C . PRO A 1 117 ? 31.860 44.485 -17.132 1.00 61.84 117 PRO A C 1
ATOM 873 O O . PRO A 1 117 ? 31.143 45.074 -16.325 1.00 61.84 117 PRO A O 1
ATOM 876 N N . THR A 1 118 ? 33.111 44.859 -17.401 1.00 54.81 118 THR A N 1
ATOM 877 C CA . THR A 1 118 ? 33.717 46.162 -17.077 1.00 54.81 118 THR A CA 1
ATOM 878 C C . THR A 1 118 ? 33.778 46.980 -18.367 1.00 54.81 118 THR A C 1
ATOM 880 O O . THR A 1 118 ? 34.103 46.426 -19.422 1.00 54.81 118 THR A O 1
ATOM 883 N N . PRO A 1 119 ? 33.437 48.271 -18.312 1.00 64.25 119 PRO A N 1
ATOM 884 C CA . PRO A 1 119 ? 34.429 49.271 -18.719 1.00 64.25 119 PRO A CA 1
ATOM 885 C C . PRO A 1 119 ? 34.769 50.268 -17.605 1.00 64.25 119 PRO A C 1
ATOM 887 O O . PRO A 1 119 ? 33.848 50.688 -16.869 1.00 64.25 119 PRO A O 1
#

InterPro domains:
  IPR009081 Phosphopantetheine binding ACP domain [PF00550] (27-87)
  IPR036736 ACP-like superfamily [G3DSA:1.10.1200.10] (17-114)
  IPR036736 ACP-like superfamily [SSF47336] (17-104)

Organism: Streptomyces cinnamoneus (NCBI:txid53446)

Secondary structure (DSSP, 8-state):
------------S---S---HHHHHHHHHHHHH---TTT--TT-BTTTTT--HHHHHHHHHHHHHHHTS---S----SBHHHHHHHHHHHHHHHHS---S-------------------

Foldseek 3Di:
DDDDDDPPDDPDPPDPPDDQLLVVLLVCCCPPVVQDSVQRDQADFCVSSVNDPVNQVVSQVVCCVVVVHHDPDTQDDRGSNSSSVVVVVVVVVCVPDPDDDPDPPPDDPDPPDDDDDDD

Radius of gyration: 22.46 Å; chains: 1; bounding box: 48×84×55 Å

Sequence (119 aa):
MSDMPVVRSGPDRGERSMEPVYDLMARLLTEYFGVPEEEITPDATYEQLEIDSLAQAEMVTLLEDHLRMTLDQELRGETLGEAAAHVERLLAGRAGPAEAAAGHDAGAAGPAALTVPTP